Protein AF-A0ABD2XAQ7-F1 (afdb_monomer_lite)

Organism: NCBI:txid54128

Structure (mmCIF, N/CA/C/O backbone):
data_AF-A0ABD2XAQ7-F1
#
_entry.id   AF-A0ABD2XAQ7-F1
#
loop_
_atom_site.group_PDB
_atom_site.id
_atom_site.type_symbol
_atom_site.label_atom_id
_atom_site.label_alt_id
_atom_site.label_comp_id
_atom_site.label_asym_id
_atom_site.label_entity_id
_atom_site.label_seq_id
_atom_site.pdbx_PDB_ins_code
_atom_site.Cartn_x
_atom_site.Cartn_y
_atom_site.Cartn_z
_atom_site.occupancy
_atom_site.B_iso_or_equiv
_atom_site.auth_seq_id
_atom_site.auth_comp_id
_atom_site.auth_asym_id
_atom_site.auth_atom_id
_atom_site.pdbx_PDB_model_num
ATOM 1 N N . MET A 1 1 ? -12.943 7.195 48.764 1.00 42.44 1 MET A N 1
ATOM 2 C CA . MET A 1 1 ? -11.798 7.125 47.831 1.00 42.44 1 MET A CA 1
ATOM 3 C C . MET A 1 1 ? -11.839 8.354 46.936 1.00 42.44 1 MET A C 1
ATOM 5 O O . MET A 1 1 ? -12.703 8.419 46.075 1.00 42.44 1 MET A O 1
ATOM 9 N N . ALA A 1 2 ? -10.984 9.345 47.181 1.00 34.38 2 ALA A N 1
ATOM 10 C CA . ALA A 1 2 ? -10.814 10.501 46.299 1.00 34.38 2 ALA A CA 1
ATOM 11 C C . ALA A 1 2 ? -9.537 10.291 45.463 1.00 34.38 2 ALA A C 1
ATOM 13 O O . ALA A 1 2 ? -8.559 9.783 46.019 1.00 34.38 2 ALA A O 1
ATOM 14 N N . PRO A 1 3 ? -9.519 10.618 44.160 1.00 45.94 3 PRO A N 1
ATOM 15 C CA . PRO A 1 3 ? -8.314 10.489 43.355 1.00 45.94 3 PRO A CA 1
ATOM 16 C C . PRO A 1 3 ? -7.307 11.588 43.718 1.00 45.94 3 PRO A C 1
ATOM 18 O O . PRO A 1 3 ? -7.646 12.766 43.812 1.00 45.94 3 PRO A O 1
ATOM 21 N N . VAL A 1 4 ? -6.061 11.175 43.937 1.00 42.84 4 VAL A N 1
ATOM 22 C CA . VAL A 1 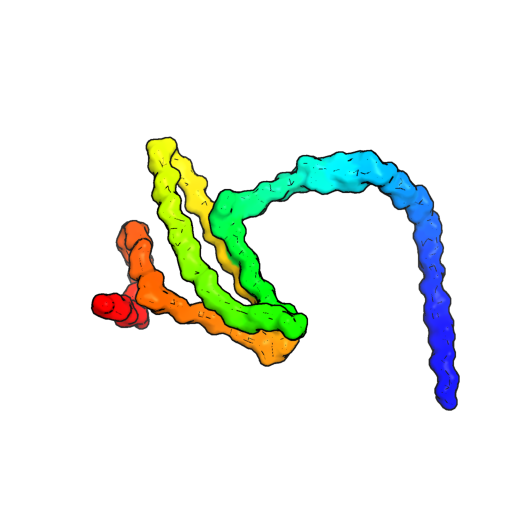4 ? 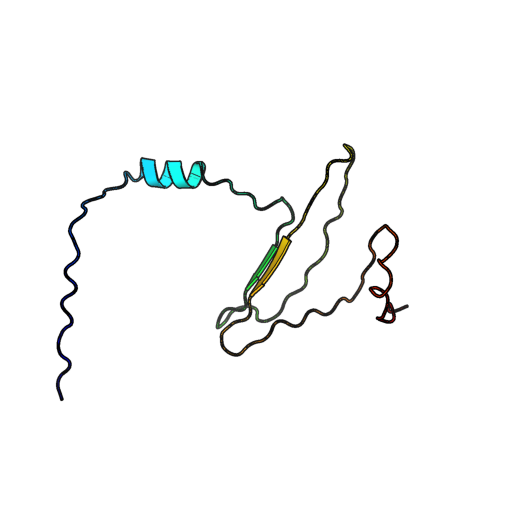-4.906 12.051 44.165 1.00 42.84 4 VAL A CA 1
ATOM 23 C C . VAL A 1 4 ? -4.571 12.763 42.846 1.00 42.84 4 VAL A C 1
ATOM 25 O O . VAL A 1 4 ? -4.441 12.080 41.827 1.00 42.84 4 VAL A O 1
ATOM 28 N N . PRO A 1 5 ? -4.417 14.100 42.809 1.00 48.75 5 PRO A N 1
ATOM 29 C CA . PRO A 1 5 ? -4.001 14.785 41.594 1.00 48.75 5 PRO A CA 1
ATOM 30 C C . PRO A 1 5 ? -2.516 14.506 41.342 1.00 48.75 5 PRO A C 1
ATOM 32 O O . PRO A 1 5 ? -1.649 14.878 42.133 1.00 48.75 5 PRO A O 1
ATOM 35 N N . LEU A 1 6 ? -2.223 13.829 40.231 1.00 50.75 6 LEU A N 1
ATOM 36 C CA . LEU A 1 6 ? -0.865 13.640 39.735 1.00 50.75 6 LEU A CA 1
ATOM 37 C C . LEU A 1 6 ? -0.390 14.981 39.156 1.00 50.75 6 LEU A C 1
ATOM 39 O O . LEU A 1 6 ? -0.765 15.362 38.048 1.00 50.75 6 LEU A O 1
ATOM 43 N N . TYR A 1 7 ? 0.381 15.733 39.939 1.00 48.53 7 TYR A N 1
ATOM 44 C CA . TYR A 1 7 ? 0.965 16.993 39.494 1.00 48.53 7 TYR A CA 1
ATOM 45 C C . TYR A 1 7 ? 2.116 16.687 38.527 1.00 48.53 7 TYR A C 1
ATOM 47 O O . TYR A 1 7 ? 3.225 16.347 38.938 1.00 48.53 7 TYR A O 1
ATOM 55 N N . TRP A 1 8 ? 1.849 16.763 37.222 1.00 49.59 8 TRP A N 1
ATOM 56 C CA . TRP A 1 8 ? 2.905 16.750 36.216 1.00 49.59 8 TRP A CA 1
ATOM 57 C C . TRP A 1 8 ? 3.686 18.055 36.330 1.00 49.59 8 TRP A C 1
ATOM 59 O O . TRP A 1 8 ? 3.208 19.120 35.941 1.00 49.59 8 TRP A O 1
ATOM 69 N N . HIS A 1 9 ? 4.907 17.981 36.853 1.00 38.22 9 HIS A N 1
ATOM 70 C CA . HIS A 1 9 ? 5.874 19.051 36.666 1.00 38.22 9 HIS A CA 1
ATOM 71 C C . HIS A 1 9 ? 6.253 19.068 35.183 1.00 38.22 9 HIS A C 1
ATOM 73 O O . HIS A 1 9 ? 7.124 18.322 34.737 1.00 38.22 9 HIS A O 1
ATOM 79 N N . ALA A 1 10 ? 5.558 19.901 34.406 1.00 44.31 10 ALA A N 1
ATOM 80 C CA . ALA A 1 10 ? 6.008 20.301 33.087 1.00 44.31 10 ALA A CA 1
ATOM 81 C C . ALA A 1 10 ? 7.366 20.988 33.273 1.00 44.31 10 ALA A C 1
ATOM 83 O O . ALA A 1 10 ? 7.449 22.114 33.763 1.00 44.31 10 ALA A O 1
ATOM 84 N N . CYS A 1 11 ? 8.441 20.267 32.954 1.00 49.44 11 CYS A N 1
ATOM 85 C CA . CYS A 1 11 ? 9.767 20.848 32.852 1.00 49.44 11 CYS A CA 1
ATOM 86 C C . CYS A 1 11 ? 9.685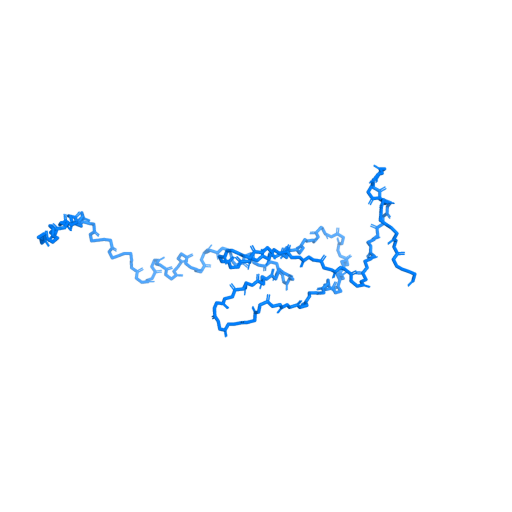 21.936 31.781 1.00 49.44 11 CYS A C 1
ATOM 88 O O . CYS A 1 11 ? 9.464 21.648 30.603 1.00 49.44 11 CYS A O 1
ATOM 90 N N . GLY A 1 12 ? 9.781 23.189 32.227 1.00 54.34 12 GLY A N 1
ATOM 91 C CA . GLY A 1 12 ? 9.836 24.357 31.372 1.00 54.34 12 GLY A CA 1
ATOM 92 C C . GLY A 1 12 ? 11.042 24.259 30.452 1.00 54.34 12 GLY A C 1
ATOM 93 O O . GLY A 1 12 ? 12.142 24.666 30.805 1.00 54.34 12 GLY A O 1
ATOM 94 N N . SER A 1 13 ? 10.815 23.754 29.248 1.00 50.88 13 SER A N 1
ATOM 95 C CA . SER A 1 13 ? 11.560 24.195 28.087 1.00 50.88 13 SER A CA 1
ATOM 96 C C . SER A 1 13 ? 10.600 25.072 27.305 1.00 50.88 13 SER A C 1
ATOM 98 O O . SER A 1 13 ? 9.694 24.586 26.631 1.00 50.88 13 SER A O 1
ATOM 100 N N . SER A 1 14 ? 10.757 26.387 27.436 1.00 51.91 14 SER A N 1
ATOM 101 C CA . SER A 1 14 ? 10.198 27.350 26.496 1.00 51.91 14 SER A CA 1
ATOM 102 C C . SER A 1 14 ? 10.902 27.171 25.149 1.00 51.91 14 SER A C 1
ATOM 104 O O . SER A 1 14 ? 11.674 28.022 24.718 1.00 51.91 14 SER A O 1
ATOM 106 N N . SER A 1 15 ? 10.678 26.037 24.493 1.00 59.09 15 SER A N 1
ATOM 107 C CA . SER A 1 15 ? 11.022 25.870 23.095 1.00 59.09 15 SER A CA 1
ATOM 108 C C . SER A 1 15 ? 9.828 26.380 22.308 1.00 59.09 15 SER A C 1
ATOM 110 O O . SER A 1 15 ? 8.965 25.627 21.862 1.00 59.09 15 SER A O 1
ATOM 112 N N . LEU A 1 16 ? 9.766 27.706 22.161 1.00 58.09 16 LEU A N 1
ATOM 113 C CA . LEU A 1 16 ? 9.128 28.301 20.997 1.00 58.09 16 LEU A CA 1
ATOM 114 C C . LEU A 1 16 ? 9.993 27.878 19.808 1.00 58.09 16 LEU A C 1
ATOM 116 O O . LEU A 1 16 ? 10.786 28.669 19.300 1.00 58.09 16 LEU A O 1
ATOM 120 N N . ALA A 1 17 ? 9.902 26.609 19.400 1.00 58.56 17 ALA A N 1
ATOM 121 C CA . ALA A 1 17 ? 10.313 26.226 18.068 1.00 58.56 17 ALA A CA 1
ATOM 122 C C . ALA A 1 17 ? 9.538 27.187 17.174 1.00 58.56 17 ALA A C 1
ATOM 124 O O . ALA A 1 17 ? 8.307 27.137 17.129 1.00 58.56 17 ALA A O 1
ATOM 125 N N . SER A 1 18 ? 10.253 28.175 16.624 1.00 72.12 18 SER A N 1
ATOM 126 C CA . SER A 1 18 ? 9.657 29.241 15.832 1.00 72.12 18 SER A CA 1
ATOM 127 C C . SER A 1 18 ? 8.681 28.578 14.872 1.00 72.12 18 SER A C 1
ATOM 129 O O . SER A 1 18 ? 9.005 27.532 14.310 1.00 72.12 18 SER A O 1
ATOM 131 N N . HIS A 1 19 ? 7.483 29.130 14.688 1.00 68.75 19 HIS A N 1
ATOM 132 C CA . HIS A 1 19 ? 6.543 28.559 13.721 1.00 68.75 19 HIS A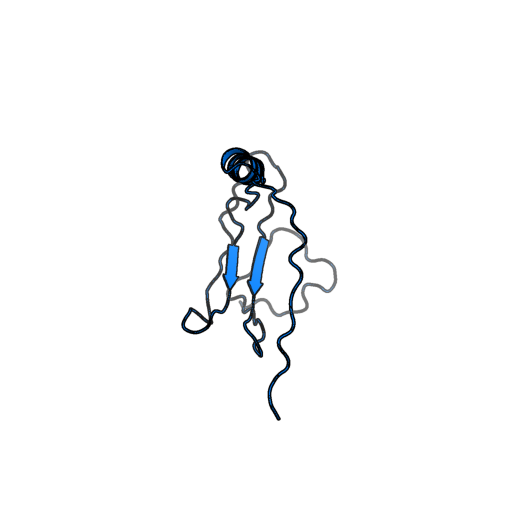 CA 1
ATOM 133 C C . HIS A 1 19 ? 7.229 28.414 12.352 1.00 68.75 19 HIS A C 1
ATOM 135 O O . HIS A 1 19 ? 6.967 27.454 11.640 1.00 68.75 19 HIS A O 1
ATOM 141 N N . ALA A 1 20 ? 8.209 29.282 12.055 1.00 74.25 20 ALA A N 1
ATOM 142 C CA . ALA A 1 20 ? 9.109 29.161 10.917 1.00 74.25 20 ALA A CA 1
ATOM 143 C C . ALA A 1 20 ? 10.046 27.943 10.981 1.00 74.25 20 ALA A C 1
ATOM 145 O O . ALA A 1 20 ? 10.261 27.329 9.953 1.00 74.25 20 ALA A O 1
ATOM 146 N N . PHE A 1 21 ? 10.582 27.559 12.144 1.00 75.19 21 PHE A N 1
ATOM 147 C CA . PHE A 1 21 ? 11.397 26.348 12.319 1.00 75.19 21 PHE A CA 1
ATOM 148 C C . PHE A 1 21 ? 10.564 25.069 12.193 1.00 75.19 21 PHE A C 1
ATOM 150 O O . PHE A 1 21 ? 10.998 24.139 11.528 1.00 75.19 21 PHE A O 1
ATOM 157 N N . VAL A 1 22 ? 9.359 25.025 12.771 1.00 77.38 22 VAL A N 1
ATOM 158 C CA . VAL A 1 22 ? 8.441 23.880 12.616 1.00 77.38 22 VAL A CA 1
ATOM 159 C C . VAL A 1 22 ? 7.954 23.772 11.170 1.00 77.38 22 VAL A C 1
ATOM 161 O O . VAL A 1 22 ? 7.946 22.683 10.609 1.00 77.38 22 VAL A O 1
ATOM 164 N N . PHE A 1 23 ? 7.601 24.892 10.538 1.00 72.06 23 PHE A N 1
ATOM 165 C CA . PHE A 1 23 ? 7.193 24.930 9.134 1.00 72.06 23 PHE A CA 1
ATOM 166 C C . PHE A 1 23 ? 8.353 24.580 8.196 1.00 72.06 23 PHE A C 1
ATOM 168 O O . PHE A 1 23 ? 8.181 23.767 7.299 1.00 72.06 23 PHE A O 1
ATOM 175 N N . LEU A 1 24 ? 9.554 25.111 8.440 1.00 76.00 24 LEU A N 1
ATOM 176 C CA . LEU A 1 24 ? 10.773 24.740 7.722 1.00 76.00 24 LEU A CA 1
ATOM 177 C C . LEU A 1 24 ? 11.076 23.252 7.903 1.00 76.00 24 LEU A C 1
ATOM 179 O O . LEU A 1 24 ? 11.352 22.580 6.925 1.00 76.00 24 LEU A O 1
ATOM 183 N N . LEU A 1 25 ? 10.953 22.709 9.114 1.00 73.75 25 LEU A N 1
ATOM 184 C CA . LEU A 1 25 ? 11.104 21.278 9.363 1.00 73.75 25 LEU A CA 1
ATOM 185 C C . LEU A 1 25 ? 10.065 20.468 8.572 1.00 73.75 25 LEU A C 1
ATOM 187 O O . LEU A 1 25 ? 10.443 19.513 7.913 1.00 73.75 25 LEU A O 1
ATOM 191 N N . LEU A 1 26 ? 8.790 20.872 8.557 1.00 71.62 26 LEU A N 1
ATOM 192 C CA . LEU A 1 26 ? 7.734 20.232 7.757 1.00 71.62 26 LEU A CA 1
ATOM 193 C C . LEU A 1 26 ? 7.983 20.318 6.240 1.00 71.62 26 LEU A C 1
ATOM 195 O O . LEU A 1 26 ? 7.610 19.396 5.522 1.00 71.62 26 LEU A O 1
ATOM 199 N N . LEU A 1 27 ? 8.614 21.392 5.757 1.00 69.25 27 LEU A N 1
ATOM 200 C CA . LEU A 1 27 ? 9.031 21.552 4.357 1.00 69.25 27 LEU A CA 1
ATOM 201 C C . LEU A 1 27 ? 10.286 20.734 4.013 1.00 69.25 27 LEU A C 1
ATOM 203 O O . LEU A 1 27 ? 10.461 20.335 2.865 1.00 69.25 27 LEU A O 1
ATOM 207 N N . LEU A 1 28 ? 11.165 20.518 4.994 1.00 65.88 28 LEU A N 1
ATOM 208 C CA . LEU A 1 28 ? 12.387 19.722 4.873 1.00 65.88 28 LEU A CA 1
ATOM 209 C C . LEU A 1 28 ? 12.143 18.229 5.118 1.00 65.88 28 LEU A C 1
ATOM 211 O O . LEU A 1 28 ? 12.995 17.416 4.759 1.00 65.88 28 LEU A O 1
ATOM 215 N N . LEU A 1 29 ? 11.008 17.851 5.721 1.00 66.06 29 LEU A N 1
ATOM 216 C CA . LEU A 1 29 ? 10.578 16.462 5.766 1.00 66.06 29 LEU A CA 1
ATOM 217 C C . LEU A 1 29 ? 10.368 16.017 4.316 1.00 66.06 29 LEU A C 1
ATOM 219 O O . LEU A 1 29 ? 9.501 16.570 3.633 1.00 66.06 29 LEU A O 1
ATOM 223 N N . PRO A 1 30 ? 11.117 15.016 3.826 1.00 55.94 30 PRO A N 1
ATOM 224 C CA . PRO A 1 30 ? 10.838 14.470 2.519 1.00 55.94 30 PRO A CA 1
ATOM 225 C C . PRO A 1 30 ? 9.414 13.929 2.574 1.00 55.94 30 PRO A C 1
ATOM 227 O O . PRO A 1 30 ? 9.125 12.970 3.294 1.00 55.94 30 PRO A O 1
ATOM 230 N N . ARG A 1 31 ? 8.504 14.530 1.803 1.00 55.28 31 ARG A N 1
ATOM 231 C CA . ARG A 1 31 ? 7.236 13.885 1.472 1.00 55.28 31 ARG A CA 1
ATOM 232 C C . ARG A 1 31 ? 7.551 12.772 0.479 1.00 55.28 31 ARG A C 1
ATOM 234 O O . ARG A 1 31 ? 7.195 12.834 -0.687 1.00 55.28 31 ARG A O 1
ATOM 241 N N . SER A 1 32 ? 8.267 11.761 0.957 1.00 54.69 32 SER A N 1
ATOM 242 C CA . SER A 1 32 ? 8.523 10.526 0.235 1.00 54.69 32 SER A CA 1
ATOM 243 C C . SER A 1 32 ? 7.313 9.620 0.412 1.00 54.69 32 SER A C 1
ATOM 245 O O . SER A 1 32 ? 7.400 8.539 0.983 1.00 54.69 32 SER A O 1
ATOM 247 N N . THR A 1 33 ? 6.158 10.102 -0.030 1.00 53.28 33 THR A N 1
ATOM 248 C CA . THR A 1 33 ? 5.164 9.194 -0.578 1.00 53.28 33 THR A CA 1
ATOM 249 C C . THR A 1 33 ? 5.556 9.111 -2.039 1.00 53.28 33 THR A C 1
ATOM 251 O O . THR A 1 33 ? 5.423 10.116 -2.744 1.00 53.28 33 THR A O 1
ATOM 254 N N . THR A 1 34 ? 6.114 7.988 -2.489 1.00 60.28 34 THR A N 1
ATOM 255 C CA . THR A 1 34 ? 6.233 7.763 -3.934 1.00 60.28 34 THR A CA 1
ATOM 256 C C . THR A 1 34 ? 4.847 8.000 -4.553 1.00 60.28 34 THR A C 1
ATOM 258 O O . THR A 1 34 ? 3.835 7.841 -3.866 1.00 60.28 34 THR A O 1
ATOM 261 N N . GLU A 1 35 ? 4.759 8.443 -5.811 1.00 73.69 35 GLU A N 1
ATOM 262 C CA . GLU A 1 35 ? 3.484 8.865 -6.433 1.00 73.69 35 GLU A CA 1
ATOM 263 C C . GLU A 1 35 ? 2.348 7.821 -6.330 1.00 73.69 35 GLU A C 1
ATOM 265 O O . GLU A 1 35 ? 1.180 8.157 -6.512 1.00 73.69 35 GLU A O 1
ATOM 270 N N . CYS A 1 36 ? 2.681 6.566 -6.011 1.00 86.25 36 CYS A N 1
ATOM 271 C CA . CYS A 1 36 ? 1.770 5.439 -5.875 1.00 86.25 36 CYS A CA 1
ATOM 272 C C . CYS A 1 36 ? 1.646 4.849 -4.459 1.00 86.25 36 CYS A C 1
ATOM 274 O O . CYS A 1 36 ? 0.934 3.855 -4.298 1.00 86.25 36 CYS A O 1
ATOM 276 N N . ASP A 1 37 ? 2.309 5.405 -3.440 1.00 91.50 37 ASP A N 1
ATOM 277 C CA . ASP A 1 37 ? 2.152 4.915 -2.068 1.00 91.50 37 ASP A CA 1
ATOM 278 C C . ASP A 1 37 ? 0.728 5.179 -1.571 1.00 91.50 37 ASP A C 1
ATOM 280 O O . ASP A 1 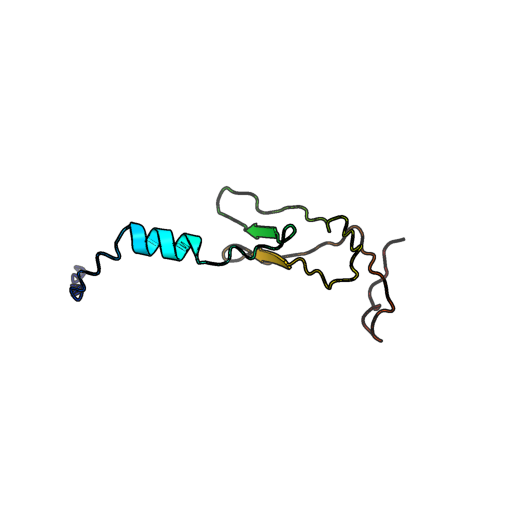37 ? 0.215 6.300 -1.641 1.00 91.50 37 ASP A O 1
ATOM 284 N N . GLN A 1 38 ? 0.084 4.147 -1.029 1.00 92.06 38 GLN A N 1
ATOM 285 C CA . GLN A 1 38 ? -1.296 4.230 -0.555 1.00 92.06 38 GLN A CA 1
ATOM 286 C C . GLN A 1 38 ? -1.433 3.677 0.858 1.00 92.06 38 GLN A C 1
ATOM 288 O O . GLN A 1 38 ? -0.784 2.703 1.245 1.00 92.06 38 GLN A O 1
ATOM 293 N N . ARG A 1 39 ? -2.321 4.296 1.642 1.00 92.94 39 ARG A N 1
ATOM 294 C CA . ARG A 1 39 ? -2.611 3.888 3.016 1.00 92.94 39 ARG A CA 1
ATOM 295 C C . ARG A 1 39 ? -4.110 3.732 3.226 1.00 92.94 39 ARG A C 1
ATOM 297 O O . ARG A 1 39 ? -4.871 4.663 2.982 1.00 92.94 39 ARG A O 1
ATOM 304 N N . PHE A 1 40 ? -4.495 2.578 3.751 1.00 94.31 40 PHE A N 1
ATOM 305 C CA . PHE A 1 40 ? -5.864 2.222 4.096 1.00 94.31 40 PHE A CA 1
ATOM 306 C C . PHE A 1 40 ? -5.931 2.040 5.609 1.00 94.31 40 PHE A C 1
ATOM 308 O O . PHE A 1 40 ? -5.207 1.216 6.169 1.00 94.31 40 PHE A O 1
ATOM 315 N N . VAL A 1 41 ? -6.750 2.846 6.280 1.00 94.25 41 VAL A N 1
ATOM 316 C CA . VAL A 1 41 ? -6.882 2.824 7.740 1.00 94.25 41 VAL A CA 1
ATOM 317 C C . VAL A 1 41 ? -8.342 2.622 8.090 1.00 94.25 41 VAL A C 1
ATOM 319 O O . VAL A 1 41 ? -9.186 3.408 7.666 1.00 94.25 41 VAL A O 1
ATOM 322 N N . SER A 1 42 ? -8.614 1.597 8.888 1.00 94.94 42 SER A N 1
ATOM 323 C CA . SER A 1 42 ? -9.918 1.411 9.508 1.00 94.94 42 SER A CA 1
ATOM 324 C C . SER A 1 42 ? -10.065 2.377 10.688 1.00 94.94 42 SER A C 1
ATOM 326 O O . SER A 1 42 ? -9.279 2.340 11.639 1.00 94.94 42 SER A O 1
ATOM 328 N N . ILE A 1 43 ? -11.046 3.276 10.608 1.00 91.38 43 ILE A N 1
ATOM 329 C CA . ILE A 1 43 ? -11.327 4.317 11.610 1.00 91.38 43 ILE A CA 1
ATOM 330 C C . ILE A 1 43 ? -12.757 4.101 12.129 1.00 91.38 43 ILE A C 1
ATOM 332 O O . ILE A 1 43 ? -13.622 3.762 11.321 1.00 91.38 43 ILE A O 1
ATOM 336 N N . PRO A 1 44 ? -13.049 4.294 13.432 1.00 88.75 44 PRO A N 1
ATOM 337 C CA . PRO A 1 44 ? -14.427 4.326 13.928 1.00 88.75 44 PRO A CA 1
ATOM 338 C C . PRO A 1 44 ? -15.280 5.305 13.107 1.00 88.75 44 PRO A C 1
ATOM 340 O O . PRO A 1 44 ? -14.828 6.410 12.818 1.00 88.75 44 PRO A O 1
ATOM 343 N N . ASP A 1 45 ? -16.467 4.871 12.677 1.00 88.44 45 ASP A N 1
ATOM 344 C CA . ASP A 1 45 ? -17.382 5.614 11.787 1.00 88.44 45 ASP A CA 1
ATOM 345 C C . ASP A 1 45 ? -16.837 5.933 10.376 1.00 88.44 45 ASP A C 1
ATOM 347 O O . ASP A 1 45 ? -17.468 6.652 9.600 1.00 88.44 45 ASP A O 1
ATOM 351 N N . GLY A 1 46 ? -15.681 5.370 10.011 1.00 88.00 46 GLY A N 1
ATOM 352 C CA . GLY A 1 46 ? -15.077 5.465 8.685 1.00 88.00 46 GLY A CA 1
ATOM 353 C C . GLY A 1 46 ? -15.154 4.162 7.878 1.00 88.00 46 GLY A C 1
ATOM 354 O O . GLY A 1 46 ? -15.685 3.146 8.348 1.00 88.00 46 GLY A O 1
ATOM 355 N N . PRO A 1 47 ? -14.593 4.162 6.654 1.00 87.75 47 PRO A N 1
ATOM 356 C CA . PRO A 1 47 ? -14.494 2.965 5.830 1.00 87.75 47 PRO A CA 1
ATOM 357 C C . PRO A 1 47 ? -13.704 1.870 6.552 1.00 87.75 47 PRO A C 1
ATOM 359 O O . PRO A 1 47 ? -12.560 2.070 6.950 1.00 87.75 47 PRO A O 1
ATOM 362 N N . GLN A 1 48 ? -14.328 0.705 6.706 1.00 90.69 48 GLN A N 1
ATOM 363 C CA . GLN A 1 48 ? -13.692 -0.483 7.288 1.00 90.69 48 GLN A CA 1
ATOM 364 C C . GLN A 1 48 ? -13.001 -1.342 6.218 1.00 90.69 48 GLN A C 1
ATOM 366 O O . GLN A 1 48 ? -12.072 -2.083 6.518 1.00 90.69 48 GLN A O 1
ATOM 371 N N . ASN A 1 49 ? -13.452 -1.210 4.966 1.00 92.00 49 ASN A N 1
ATOM 372 C CA . ASN A 1 49 ? -12.992 -1.951 3.797 1.00 92.00 49 ASN A CA 1
ATOM 373 C C . ASN A 1 49 ? -12.604 -0.977 2.678 1.00 92.00 49 ASN A C 1
ATOM 375 O O . ASN A 1 49 ? -13.052 0.173 2.655 1.00 92.00 49 ASN A O 1
ATOM 379 N N . GLY A 1 50 ? -11.819 -1.457 1.718 1.00 91.31 50 GLY A N 1
ATOM 380 C CA . GLY A 1 50 ? -11.435 -0.691 0.540 1.00 91.31 50 GLY A CA 1
ATOM 381 C C . GLY A 1 50 ? -10.932 -1.583 -0.586 1.00 91.31 50 GLY A C 1
ATOM 382 O O . GLY A 1 50 ? -10.807 -2.797 -0.433 1.00 91.31 50 GLY A O 1
ATOM 383 N N . THR A 1 51 ? -10.633 -0.960 -1.720 1.00 94.06 51 THR A N 1
ATOM 384 C CA . THR A 1 51 ? -10.052 -1.620 -2.891 1.00 94.06 51 THR A CA 1
ATOM 385 C C . THR A 1 51 ? -8.742 -0.927 -3.236 1.00 94.06 51 THR A C 1
ATOM 387 O O . THR A 1 51 ? -8.660 0.300 -3.189 1.00 94.06 51 THR A O 1
ATOM 390 N N . PHE A 1 52 ? -7.722 -1.711 -3.572 1.00 93.81 52 PHE A N 1
ATOM 391 C CA . PHE A 1 52 ? -6.428 -1.211 -4.019 1.00 93.81 52 PHE A CA 1
ATOM 392 C C . PHE A 1 52 ? -6.118 -1.764 -5.410 1.00 93.81 52 PHE A C 1
ATOM 394 O O . PHE A 1 52 ? -6.528 -2.873 -5.757 1.00 93.81 52 PHE A O 1
ATOM 401 N N . HIS A 1 53 ? -5.386 -0.984 -6.200 1.00 92.06 53 HIS A N 1
ATOM 402 C CA . HIS A 1 53 ? -4.936 -1.377 -7.529 1.00 92.06 53 HIS A CA 1
ATOM 403 C C . HIS A 1 53 ? -3.496 -0.923 -7.727 1.00 92.06 53 HIS A C 1
ATOM 405 O O . HIS A 1 53 ? -3.148 0.203 -7.376 1.00 92.06 53 HIS A O 1
ATOM 411 N N . ALA A 1 54 ? -2.678 -1.789 -8.325 1.00 89.44 54 ALA A N 1
ATOM 412 C CA . ALA A 1 54 ? -1.363 -1.382 -8.791 1.00 89.44 54 ALA A CA 1
ATOM 413 C C . ALA A 1 54 ? -1.511 -0.300 -9.880 1.00 89.44 54 ALA A C 1
ATOM 415 O O . ALA A 1 54 ? -2.361 -0.452 -10.765 1.00 89.44 54 ALA A O 1
ATOM 416 N N . PRO A 1 55 ? -0.713 0.784 -9.854 1.00 87.50 55 PRO A N 1
ATOM 417 C CA . PRO A 1 55 ? -0.710 1.759 -10.933 1.00 87.50 55 PRO A CA 1
ATOM 418 C C . PRO A 1 55 ? -0.143 1.131 -12.208 1.00 87.50 55 PRO A C 1
ATOM 420 O O . PRO A 1 55 ? 0.619 0.162 -12.169 1.00 87.50 55 PRO A O 1
ATOM 423 N N . ASN A 1 56 ? -0.441 1.748 -13.349 1.00 82.06 56 ASN A N 1
ATOM 424 C CA . ASN A 1 56 ? 0.316 1.464 -14.558 1.00 82.06 56 ASN A CA 1
ATOM 425 C C . ASN A 1 56 ? 1.732 2.039 -14.402 1.00 82.06 56 ASN A C 1
ATOM 427 O O . ASN A 1 56 ? 1.926 3.256 -14.415 1.00 82.06 56 ASN A O 1
ATOM 431 N N . LEU A 1 57 ? 2.711 1.155 -14.215 1.00 75.00 57 LEU A N 1
ATOM 432 C CA . LEU A 1 57 ? 4.103 1.534 -14.042 1.00 75.00 57 LEU A CA 1
ATOM 433 C C . LEU A 1 57 ? 4.795 1.664 -15.403 1.00 75.00 57 LEU A C 1
ATOM 435 O O . LEU A 1 57 ? 5.295 0.684 -15.959 1.00 75.00 57 LEU A O 1
ATOM 439 N N . VAL A 1 58 ? 4.858 2.888 -15.927 1.00 78.94 58 VAL A N 1
ATOM 440 C CA . VAL A 1 58 ? 5.686 3.205 -17.097 1.00 78.94 58 VAL A CA 1
ATOM 441 C C . VAL A 1 58 ? 7.104 3.500 -16.612 1.00 78.94 58 VAL A C 1
ATOM 443 O O . VAL A 1 58 ? 7.323 4.450 -15.862 1.00 78.94 58 VAL A O 1
ATOM 446 N N . ASN A 1 59 ? 8.065 2.674 -17.024 1.00 75.06 59 ASN A N 1
ATOM 447 C CA . ASN A 1 59 ? 9.471 2.815 -16.648 1.00 75.06 59 ASN A CA 1
ATOM 448 C C . ASN A 1 59 ? 10.361 2.991 -17.890 1.00 75.06 59 ASN A C 1
ATOM 450 O O . ASN A 1 59 ? 10.992 2.026 -18.321 1.00 75.06 59 ASN A O 1
ATOM 454 N N . PRO A 1 60 ? 10.369 4.185 -18.509 1.00 78.25 60 PRO A N 1
ATOM 455 C CA . PRO A 1 60 ? 11.120 4.412 -19.741 1.00 78.25 60 PRO A CA 1
ATOM 456 C C . PRO A 1 60 ? 12.634 4.424 -19.495 1.00 78.25 60 PRO A C 1
ATOM 458 O O . PRO A 1 60 ? 13.384 3.894 -20.304 1.00 78.25 60 PRO A O 1
ATOM 461 N N . GLU A 1 61 ? 13.062 4.950 -18.345 1.00 82.75 61 GLU A N 1
ATOM 462 C CA . GLU A 1 61 ? 14.475 5.108 -17.973 1.00 82.75 61 GLU A CA 1
ATOM 463 C C . GLU A 1 61 ? 15.073 3.862 -17.294 1.00 82.75 61 GLU A C 1
ATOM 465 O O . GLU A 1 61 ? 16.246 3.841 -16.934 1.00 82.75 61 GLU A O 1
ATOM 470 N N . GLY A 1 62 ? 14.279 2.803 -17.092 1.00 78.62 62 GLY A N 1
ATOM 471 C CA . GLY A 1 62 ? 14.748 1.562 -16.467 1.00 78.62 62 GLY A CA 1
ATOM 472 C C . GLY A 1 62 ? 15.060 1.676 -14.970 1.00 78.62 62 GLY A C 1
ATOM 473 O O . GLY A 1 62 ? 15.619 0.748 -14.389 1.00 78.62 62 GLY A O 1
ATOM 474 N N . GLU A 1 63 ? 14.676 2.772 -14.320 1.00 81.44 63 GLU A N 1
ATOM 475 C CA . GLU A 1 63 ? 14.902 2.983 -12.893 1.00 81.44 63 GLU A CA 1
ATOM 476 C C . GLU A 1 63 ? 13.994 2.093 -12.038 1.00 81.44 63 GLU A C 1
ATOM 478 O O . GLU A 1 63 ? 12.822 1.864 -12.347 1.00 81.44 63 GLU A O 1
ATOM 483 N N . SER A 1 64 ? 14.519 1.593 -10.922 1.00 77.88 64 SER A N 1
ATOM 484 C CA . SER A 1 64 ? 13.714 0.844 -9.960 1.00 77.88 64 SER A CA 1
ATOM 485 C C . SER A 1 64 ? 12.647 1.750 -9.350 1.00 77.88 64 SER A C 1
ATOM 487 O O . SER A 1 64 ? 12.963 2.758 -8.722 1.00 77.88 64 SER A O 1
ATOM 489 N N . ARG A 1 65 ? 11.377 1.365 -9.487 1.00 79.44 65 ARG A N 1
ATOM 490 C CA . ARG A 1 65 ? 10.252 2.038 -8.830 1.00 79.44 65 ARG A CA 1
ATOM 491 C C . ARG A 1 65 ? 9.604 1.109 -7.819 1.00 79.44 65 ARG A C 1
ATOM 493 O O . ARG A 1 65 ? 9.452 -0.085 -8.069 1.00 79.44 65 ARG A O 1
ATOM 500 N N . GLN A 1 66 ? 9.201 1.675 -6.692 1.00 84.25 66 GLN A N 1
ATOM 501 C CA . GLN A 1 66 ? 8.580 0.951 -5.593 1.00 84.25 66 GLN A CA 1
ATOM 502 C C . GLN A 1 66 ? 7.311 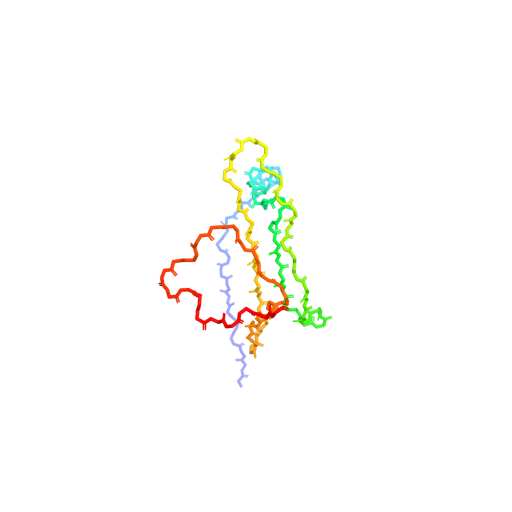1.684 -5.165 1.00 84.25 66 GLN A C 1
ATOM 504 O O . GLN A 1 66 ? 7.353 2.892 -4.970 1.00 84.25 66 GLN A O 1
ATOM 509 N N . CYS A 1 67 ? 6.217 0.937 -5.008 1.00 87.62 67 CYS A N 1
ATOM 510 C CA . CYS A 1 67 ? 4.965 1.412 -4.422 1.00 87.62 67 CYS A CA 1
ATOM 511 C C . CYS A 1 67 ? 4.712 0.640 -3.129 1.00 87.62 67 CYS A C 1
ATOM 513 O O . CYS A 1 67 ? 4.771 -0.595 -3.119 1.00 87.62 67 CYS A O 1
ATOM 515 N N . VAL A 1 68 ? 4.417 1.348 -2.048 1.00 91.38 68 VAL A N 1
ATOM 516 C CA . VAL A 1 68 ? 4.163 0.778 -0.728 1.00 91.38 68 VAL A CA 1
ATOM 517 C C . VAL A 1 68 ? 2.689 0.948 -0.376 1.00 91.38 68 VAL A C 1
ATOM 519 O O . VAL A 1 68 ? 2.180 2.059 -0.243 1.00 91.38 68 VAL A O 1
ATOM 522 N N . TYR A 1 69 ? 2.009 -0.180 -0.171 1.00 93.81 69 TYR A N 1
ATOM 523 C CA . TYR A 1 69 ? 0.624 -0.225 0.292 1.00 93.81 69 TYR A CA 1
ATOM 524 C C . TYR A 1 69 ? 0.600 -0.566 1.779 1.00 93.81 69 TYR A C 1
ATOM 526 O O . TYR A 1 69 ? 1.071 -1.627 2.188 1.00 93.81 69 TYR A O 1
ATOM 534 N N . THR A 1 70 ? 0.066 0.338 2.598 1.00 94.94 70 THR A N 1
ATOM 535 C CA . THR A 1 70 ? -0.015 0.167 4.054 1.00 94.94 70 THR A CA 1
ATOM 536 C C . THR A 1 70 ? -1.463 -0.026 4.489 1.00 94.94 70 THR A C 1
ATOM 538 O O . THR A 1 70 ? -2.286 0.872 4.319 1.00 94.94 70 THR A O 1
ATOM 541 N N . PHE A 1 71 ? -1.763 -1.162 5.114 1.00 96.50 71 PHE A N 1
ATOM 542 C CA . PHE A 1 71 ? -3.091 -1.487 5.636 1.00 96.50 71 PHE A CA 1
ATOM 543 C C . PHE A 1 71 ? -3.059 -1.513 7.161 1.00 96.50 71 PHE A C 1
ATOM 545 O O . PHE A 1 71 ? -2.258 -2.237 7.754 1.00 96.50 71 PHE A O 1
ATOM 552 N N . LEU A 1 72 ? -3.918 -0.723 7.801 1.00 95.69 72 LEU A N 1
ATOM 553 C CA . LEU A 1 72 ? -3.990 -0.621 9.255 1.00 95.69 72 LEU A CA 1
ATOM 554 C C . LEU A 1 72 ? -5.400 -0.919 9.742 1.00 95.69 72 LEU A C 1
ATOM 556 O O . LEU A 1 72 ? -6.331 -0.145 9.521 1.00 95.69 72 LEU A O 1
ATOM 560 N N . ALA A 1 73 ? -5.521 -2.051 10.426 1.00 96.06 73 ALA A N 1
ATOM 561 C CA . ALA A 1 73 ? -6.732 -2.450 11.117 1.00 96.06 73 ALA A CA 1
ATOM 562 C C . ALA A 1 73 ? -6.917 -1.642 12.413 1.00 96.06 73 ALA A C 1
ATOM 564 O O . ALA A 1 73 ? -5.940 -1.251 13.059 1.00 96.06 73 ALA A O 1
ATOM 565 N N . GLY A 1 74 ? -8.173 -1.413 12.795 1.00 93.25 74 GLY A N 1
ATOM 566 C CA . GLY A 1 74 ? -8.520 -0.829 14.084 1.00 93.25 74 GLY A CA 1
ATOM 567 C C . GLY A 1 74 ? -8.336 -1.822 15.242 1.00 93.25 74 GLY A C 1
ATOM 568 O O . GLY A 1 74 ? -7.969 -2.985 15.036 1.00 93.25 74 GLY A O 1
ATOM 569 N N . PRO A 1 75 ? -8.604 -1.393 16.487 1.00 94.06 75 PRO A N 1
ATOM 570 C CA . PRO A 1 75 ? -8.573 -2.279 17.646 1.00 94.06 75 PRO A CA 1
ATOM 571 C C . PRO A 1 75 ? -9.459 -3.514 17.438 1.00 94.06 75 PRO A C 1
ATOM 573 O O . PRO A 1 75 ? -10.589 -3.400 16.972 1.00 94.06 75 PRO A O 1
ATOM 576 N N . HIS A 1 76 ? -8.946 -4.693 17.798 1.00 94.50 76 HIS A N 1
ATOM 577 C CA . HIS A 1 76 ? -9.638 -5.985 17.653 1.00 94.50 76 HIS A CA 1
ATOM 578 C C . HIS A 1 76 ? -10.022 -6.381 16.214 1.00 94.50 76 HIS A C 1
ATOM 580 O O . HIS A 1 76 ? -10.834 -7.283 16.025 1.00 94.50 76 HIS A O 1
ATOM 586 N N . GLN A 1 77 ? -9.417 -5.762 15.199 1.00 95.19 77 GLN A N 1
ATOM 587 C CA . GLN A 1 77 ? -9.592 -6.129 13.794 1.00 95.19 77 GLN A CA 1
ATOM 588 C C . GLN A 1 77 ? -8.325 -6.783 13.228 1.00 95.19 77 GLN A C 1
ATOM 590 O O . GLN A 1 77 ? -7.228 -6.646 13.773 1.00 95.19 77 GLN A O 1
ATOM 595 N N . ARG A 1 78 ? -8.469 -7.491 12.104 1.00 94.94 78 ARG A N 1
ATOM 596 C CA . ARG A 1 78 ? -7.364 -8.077 11.333 1.00 94.94 78 ARG A CA 1
ATOM 597 C C . ARG A 1 78 ? -7.496 -7.643 9.878 1.00 94.94 78 ARG A C 1
ATOM 599 O O . ARG A 1 78 ? -8.603 -7.582 9.359 1.00 94.94 78 ARG A O 1
ATOM 606 N N . VAL A 1 79 ? -6.366 -7.361 9.234 1.00 96.31 79 VAL A N 1
ATOM 607 C CA . VAL A 1 79 ? -6.326 -7.094 7.793 1.00 96.31 79 VAL A CA 1
ATOM 608 C C . VAL A 1 79 ? -6.463 -8.414 7.035 1.00 96.31 79 VAL A C 1
ATOM 610 O O . VAL A 1 79 ? -5.682 -9.338 7.265 1.00 96.31 79 VAL A O 1
ATOM 613 N N . GLU A 1 80 ? -7.420 -8.473 6.116 1.00 95.69 80 GLU A N 1
ATOM 614 C CA . GLU A 1 80 ? -7.545 -9.515 5.100 1.00 95.69 80 GLU A CA 1
ATOM 615 C C . GLU A 1 80 ? -7.316 -8.885 3.722 1.00 95.69 80 GLU A C 1
ATOM 617 O O . GLU A 1 80 ? -7.867 -7.826 3.421 1.00 95.69 80 GLU A O 1
ATOM 622 N N . LEU A 1 81 ? -6.480 -9.518 2.895 1.00 94.88 81 LEU A N 1
ATOM 623 C CA . LEU A 1 81 ? -6.222 -9.086 1.524 1.00 94.88 81 LEU A CA 1
ATOM 624 C C . LEU A 1 81 ? -6.715 -10.159 0.563 1.00 94.88 81 LEU A C 1
ATOM 626 O O . LEU A 1 81 ? -6.270 -11.304 0.626 1.00 94.88 81 LEU A O 1
ATOM 630 N N . VAL A 1 82 ? -7.597 -9.762 -0.350 1.00 93.75 82 VAL A N 1
ATOM 631 C CA . VAL A 1 82 ? -8.123 -10.629 -1.405 1.00 93.75 82 VAL A CA 1
ATOM 632 C C . VAL A 1 82 ? -7.654 -10.085 -2.747 1.00 93.75 82 VAL A C 1
ATOM 634 O O . VAL A 1 82 ? -8.068 -9.005 -3.169 1.00 93.75 82 VAL A O 1
ATOM 637 N N . PHE A 1 83 ? -6.777 -10.828 -3.420 1.00 92.38 83 PHE A N 1
ATOM 638 C CA . PHE A 1 83 ? -6.341 -10.498 -4.773 1.00 92.38 83 PHE A CA 1
ATOM 639 C C . PHE A 1 83 ? -7.361 -11.034 -5.773 1.00 92.38 83 PHE A C 1
ATOM 641 O O . PHE A 1 83 ? -7.510 -12.241 -5.930 1.00 92.38 83 PHE A O 1
ATOM 648 N N . THR A 1 84 ? -8.057 -10.133 -6.461 1.00 91.81 84 THR A N 1
ATOM 649 C CA . THR A 1 84 ? -8.969 -10.498 -7.556 1.00 91.81 84 THR A CA 1
ATOM 650 C C . THR A 1 84 ? -8.235 -10.698 -8.881 1.00 91.81 84 THR A C 1
ATOM 652 O O . THR A 1 84 ? -8.729 -11.394 -9.760 1.00 91.81 84 THR A O 1
ATOM 655 N N . ASN A 1 85 ? -7.055 -10.092 -9.027 1.00 87.38 85 ASN A N 1
ATOM 656 C CA . ASN A 1 85 ? -6.146 -10.271 -10.151 1.00 87.38 85 ASN A CA 1
ATOM 657 C C . ASN A 1 85 ? -4.707 -10.063 -9.659 1.00 87.38 85 ASN A C 1
ATOM 659 O O . ASN A 1 85 ? -4.441 -9.132 -8.892 1.00 87.38 85 ASN A O 1
ATOM 663 N N . PHE A 1 86 ? -3.786 -10.923 -10.089 1.00 86.44 86 PHE A N 1
ATOM 664 C CA . PHE A 1 86 ? -2.371 -10.811 -9.766 1.00 86.44 86 PHE A CA 1
ATOM 665 C C . PHE A 1 86 ? -1.513 -11.251 -10.953 1.00 86.44 86 PHE A C 1
ATOM 667 O O . PHE A 1 86 ? -1.597 -12.387 -11.409 1.00 86.44 86 PHE A O 1
ATOM 674 N N . GLY A 1 87 ? -0.656 -10.351 -11.433 1.00 81.56 87 GLY A N 1
ATOM 675 C CA . GLY A 1 87 ? 0.252 -10.621 -12.541 1.00 81.56 87 GLY A CA 1
ATOM 676 C C . GLY A 1 87 ? 1.504 -9.767 -12.430 1.00 81.56 87 GLY A C 1
ATOM 677 O O . GLY A 1 87 ? 1.466 -8.561 -12.667 1.00 81.56 87 GLY A O 1
ATOM 678 N N . LEU A 1 88 ? 2.621 -10.394 -12.068 1.00 80.81 88 LEU A N 1
ATOM 679 C CA . LEU A 1 88 ? 3.935 -9.758 -12.034 1.00 80.81 88 LEU A CA 1
ATOM 680 C C . LEU A 1 88 ? 4.807 -10.319 -13.156 1.00 80.81 88 LEU A C 1
ATOM 682 O O . LEU A 1 88 ? 4.710 -11.491 -13.510 1.00 80.81 88 LEU A O 1
ATOM 686 N N . ARG A 1 89 ? 5.679 -9.478 -13.719 1.00 77.56 89 ARG A N 1
ATOM 687 C CA . ARG A 1 89 ? 6.715 -9.944 -14.648 1.00 77.56 89 ARG A CA 1
ATOM 688 C C . ARG A 1 89 ? 7.786 -10.714 -13.874 1.00 77.56 89 ARG A C 1
ATOM 690 O O . ARG A 1 89 ? 8.164 -10.300 -12.782 1.00 77.56 89 ARG A O 1
ATOM 697 N N . GLY A 1 90 ? 8.324 -11.764 -14.486 1.00 77.19 90 GLY A N 1
ATOM 698 C CA . GLY A 1 90 ? 9.423 -12.562 -13.940 1.00 77.19 90 GLY A CA 1
ATOM 699 C C . GLY A 1 90 ? 9.025 -14.005 -13.652 1.00 77.19 90 GLY A C 1
ATOM 700 O O . GLY A 1 90 ? 7.893 -14.417 -13.892 1.00 77.19 90 GLY A O 1
ATOM 701 N N . THR A 1 91 ? 9.985 -14.781 -13.158 1.00 73.62 91 THR A N 1
ATOM 702 C CA . THR A 1 91 ? 9.769 -16.149 -12.687 1.00 73.62 91 THR A CA 1
ATOM 703 C C . THR A 1 91 ? 9.587 -16.128 -11.171 1.00 73.62 91 THR A C 1
ATOM 705 O O . THR A 1 91 ? 10.452 -15.577 -10.481 1.00 73.62 91 THR A O 1
ATOM 708 N N . PRO A 1 92 ? 8.495 -16.697 -10.631 1.00 69.19 92 PRO A N 1
ATOM 709 C CA . PRO A 1 92 ? 8.351 -16.861 -9.192 1.00 69.19 92 PRO A CA 1
ATOM 710 C C . PRO A 1 92 ? 9.560 -17.616 -8.622 1.00 69.19 92 PRO A C 1
ATOM 712 O O . PRO A 1 92 ? 10.028 -18.557 -9.265 1.00 69.19 92 PRO A O 1
ATOM 715 N N . PRO A 1 93 ? 10.078 -17.237 -7.442 1.00 69.50 93 PRO A N 1
ATOM 716 C CA . PRO A 1 93 ? 11.060 -18.060 -6.754 1.00 69.50 93 PRO A CA 1
ATOM 717 C C . PRO A 1 93 ? 10.439 -19.418 -6.409 1.00 69.50 93 PRO A C 1
ATOM 719 O O . PRO A 1 93 ? 9.237 -19.504 -6.131 1.00 69.50 93 PRO A O 1
ATOM 722 N N . ASP A 1 94 ? 11.252 -20.472 -6.447 1.00 66.44 94 ASP A N 1
ATOM 723 C CA . ASP A 1 94 ? 10.805 -21.845 -6.210 1.00 66.44 94 ASP A CA 1
ATOM 724 C C . ASP A 1 94 ? 10.013 -21.927 -4.892 1.00 66.44 94 ASP A C 1
ATOM 726 O O . ASP A 1 94 ? 10.518 -21.601 -3.818 1.00 66.44 94 ASP A O 1
ATOM 730 N N . GLY A 1 95 ? 8.733 -22.305 -4.983 1.00 61.06 95 GLY A N 1
ATOM 731 C CA . GLY A 1 95 ? 7.821 -22.399 -3.834 1.00 61.06 95 GLY A CA 1
ATOM 732 C C . GLY A 1 95 ? 6.930 -21.178 -3.554 1.00 61.06 95 GLY A C 1
ATOM 733 O O . GLY A 1 95 ? 6.093 -21.256 -2.659 1.00 61.06 95 GLY A O 1
ATOM 734 N N . ALA A 1 96 ? 7.029 -20.078 -4.311 1.00 57.94 96 ALA A N 1
ATOM 735 C CA . ALA A 1 96 ? 6.084 -18.951 -4.209 1.00 57.94 96 ALA A CA 1
ATOM 736 C C . ALA A 1 96 ? 4.784 -19.159 -5.014 1.00 57.94 96 ALA A C 1
ATOM 738 O O . ALA A 1 96 ? 3.782 -18.496 -4.759 1.00 57.94 96 ALA A O 1
ATOM 739 N N . ALA A 1 97 ? 4.782 -20.095 -5.964 1.00 54.69 97 ALA A N 1
ATOM 740 C CA . ALA A 1 97 ? 3.638 -20.420 -6.818 1.00 54.69 97 ALA A CA 1
ATOM 741 C C . ALA A 1 97 ? 2.780 -21.577 -6.258 1.00 54.69 97 ALA A C 1
ATOM 743 O O . ALA A 1 97 ? 2.380 -22.466 -7.000 1.00 54.69 97 ALA A O 1
ATOM 744 N N . VAL A 1 98 ? 2.526 -21.604 -4.943 1.00 55.84 98 VAL A N 1
ATOM 745 C CA . VAL A 1 98 ? 1.706 -22.653 -4.282 1.00 55.84 98 VAL A CA 1
ATOM 746 C C . VAL A 1 98 ? 0.267 -22.171 -4.023 1.00 55.84 98 VAL A C 1
ATOM 748 O O . VAL A 1 98 ? -0.441 -22.685 -3.165 1.00 55.84 98 VAL A O 1
ATOM 751 N N . GLY A 1 99 ? -0.187 -21.165 -4.769 1.00 57.44 99 GLY A N 1
ATOM 752 C CA . GLY A 1 99 ? -1.592 -20.778 -4.830 1.00 57.44 99 GLY A CA 1
ATOM 753 C C . GLY A 1 99 ? -2.067 -20.873 -6.270 1.00 57.44 99 GLY A C 1
ATOM 754 O O . GLY A 1 99 ? -1.458 -20.254 -7.140 1.00 57.44 99 GLY A O 1
ATOM 755 N N . GLU A 1 100 ? -3.121 -21.653 -6.510 1.00 54.62 100 GLU A N 1
ATOM 756 C CA . GLU A 1 100 ? -3.856 -21.688 -7.775 1.00 54.62 100 GLU A CA 1
ATOM 757 C C . GLU A 1 100 ? -4.135 -20.238 -8.212 1.00 54.62 100 GLU A C 1
ATOM 759 O O . GLU A 1 100 ? -4.865 -19.507 -7.538 1.00 54.62 100 GLU A O 1
ATOM 764 N N . LEU A 1 101 ? -3.505 -19.781 -9.296 1.00 51.56 101 LEU A N 1
ATOM 765 C CA . LEU A 1 101 ? -3.877 -18.509 -9.906 1.00 51.56 101 LEU A CA 1
ATOM 766 C C . LEU A 1 101 ? -5.301 -18.692 -10.455 1.00 51.56 101 LEU A C 1
ATOM 768 O O . LEU A 1 101 ? -5.513 -19.640 -11.216 1.00 51.56 101 LEU A O 1
ATOM 772 N N . PRO A 1 102 ? -6.288 -17.858 -10.073 1.00 51.22 102 PRO A N 1
ATOM 773 C CA . PRO A 1 102 ? -7.608 -17.935 -10.684 1.00 51.22 102 PRO A CA 1
ATOM 774 C C . PRO A 1 102 ? -7.479 -17.728 -12.201 1.00 51.22 102 PRO A C 1
ATOM 776 O O . PRO A 1 102 ? -6.711 -16.871 -12.643 1.00 51.22 102 PRO A O 1
ATOM 779 N N . ALA A 1 103 ? -8.189 -18.574 -12.955 1.00 47.50 103 ALA A N 1
ATOM 780 C CA . ALA A 1 103 ? -8.176 -18.641 -14.418 1.00 47.50 103 ALA A CA 1
ATOM 781 C C . ALA A 1 103 ? -8.601 -17.334 -15.104 1.00 47.50 103 ALA A C 1
ATOM 783 O O . ALA A 1 103 ? -9.459 -16.614 -14.539 1.00 47.50 103 ALA A O 1
#

Secondary structure (DSSP, 8-state):
-PPPP-------------HHHHHHHHHHS-----TT-EEEE--TTS-S-----------TT-------EEEE--TT-------S----SSPPPTTS--S----

InterPro domains:
  IPR035914 Spermadhesin, CUB domain superfamily [G3DSA:2.60.120.290] (29-97)
  IPR035914 Spermadhesin, CUB domain superfamily [SSF49854] (40-91)

Sequence (103 aa):
MAPVPLYWHACGSSSLASHAFVFLLLLLLPRSTTECDQRFVSIPDGPQNGTFHAPNLVNPEGESRQCVYTFLAGPHQRVELVFTNFGLRGTPPDGAAVGELPA

pLDDT: mean 74.69, std 17.41, range [34.38, 96.5]

Radius of gyration: 23.08 Å; chains: 1; bounding box: 32×52×68 Å

Foldseek 3Di:
DDDDDPDPPPPDDPPCCPVCNVVVVVVVPPPPQPPAAEEAEDDVVDDQDDDDDDDDDDDPPVDDDDYHYHYYHDPPDDDDDDDPADDDPDDDDPPPPPDPHDD